Protein AF-A0A097KQV3-F1 (afdb_monomer_lite)

Organism: NCBI:txid381761

Secondary structure (DSSP, 8-state):
-HHHHHHHHHT--S-----THHHHHHHHHHHHS-TTS-HHHHHHHHHHHHHHHHHHHHHHHHHHHHHHHHHHHHHHH-GGGHHHHHHHHHHHHHHHHHHHHHHHHHHHHHHHS-GGG-

Foldseek 3Di:
DVVVVVVVVVVVPDDPDPDVVVVVVVVVVLLVVLPLFDVVLSVVLLVQLVVLLVVLVPVLVVVLVVLVVVLVVVCVVPVVCNVVSVVVSVVVSVVSVVSSVVSNVSSVCSSPVNPNRD

Radius of gyration: 19.54 Å; chains: 1; bounding box: 44×30×50 Å

pLDDT: mean 73.98, std 19.69, range [31.72, 95.69]

InterPro domains:
  IPR000454 ATP synthase, F0 complex, subunit C [MF_01396] (46-111)
  IPR000454 ATP synthase, F0 complex, subunit C [PR00124] (48-67)
  IPR000454 ATP synthase, F0 complex, subunit C [PR00124] (69-84)
  IPR000454 ATP synthase, F0 complex, subunit C [PR00124] (86-111)
  IPR000454 ATP synthase, F0 complex, subunit C [PTHR10031] (33-115)
  IPR002379 V-ATPase proteolipid subunit C-like domain [PF00137] (47-109)
  IPR005953 ATP synthase, F0 complex, subunit C, bacterial/chloroplast [TIGR01260] (56-113)
  IPR020537 ATP synthase, F0 complex, subunit C, DCCD-binding site [PS00605] (76-97)
  IPR035921 F/V-ATP synthase subunit C superfamily [SSF81333] (39-115)
  IPR038662 F1F0 ATP synthase subunit C superfamily [G3DSA:1.20.20.10] (33-117)

Structure (mmCIF, N/CA/C/O backbone):
data_AF-A0A097KQV3-F1
#
_entry.id   AF-A0A097KQV3-F1
#
loop_
_atom_site.group_PDB
_atom_site.id
_atom_site.type_symbol
_atom_site.label_atom_id
_atom_site.label_alt_id
_atom_site.label_comp_id
_atom_site.label_asym_id
_atom_site.label_entity_id
_atom_site.label_seq_id
_atom_site.pdbx_PDB_ins_code
_atom_site.Cartn_x
_atom_site.Cartn_y
_atom_site.Cartn_z
_atom_site.occupancy
_atom_site.B_iso_or_equiv
_atom_site.auth_seq_id
_atom_site.auth_comp_id
_atom_site.auth_asym_id
_atom_site.auth_atom_id
_atom_site.pdbx_PDB_model_num
ATOM 1 N N . MET A 1 1 ? 6.534 -21.161 -16.768 1.00 41.03 1 MET A N 1
ATOM 2 C CA . MET A 1 1 ? 5.916 -20.383 -15.670 1.00 41.03 1 MET A CA 1
ATOM 3 C C . MET A 1 1 ? 6.221 -21.004 -14.304 1.00 41.03 1 MET A C 1
ATOM 5 O O . MET A 1 1 ? 7.017 -20.426 -13.586 1.00 41.03 1 MET A O 1
ATOM 9 N N . ILE A 1 2 ? 5.726 -22.211 -13.983 1.00 34.88 2 ILE A N 1
ATOM 10 C CA . ILE A 1 2 ? 6.017 -22.909 -12.703 1.00 34.88 2 ILE A CA 1
ATOM 11 C C . ILE A 1 2 ? 7.470 -23.429 -12.618 1.00 34.88 2 ILE A C 1
ATOM 13 O O . ILE A 1 2 ? 8.080 -23.404 -11.554 1.00 34.88 2 ILE A O 1
ATOM 17 N N . ALA A 1 3 ? 8.055 -23.857 -13.741 1.00 31.72 3 ALA A N 1
ATOM 18 C CA . ALA A 1 3 ? 9.407 -24.428 -13.771 1.00 31.72 3 ALA A CA 1
ATOM 19 C C . ALA A 1 3 ? 10.526 -23.416 -13.451 1.00 31.72 3 ALA A C 1
ATOM 21 O O . ALA A 1 3 ? 11.501 -23.783 -12.802 1.00 31.72 3 ALA A O 1
ATOM 22 N N . GLU A 1 4 ? 10.370 -22.151 -13.851 1.00 49.56 4 GLU A N 1
ATOM 23 C CA . GLU A 1 4 ? 11.375 -21.109 -13.589 1.00 49.56 4 GLU A CA 1
ATOM 24 C C . GLU A 1 4 ? 11.244 -20.558 -12.163 1.00 49.56 4 GLU A C 1
ATOM 26 O O . GLU A 1 4 ? 12.240 -20.398 -11.467 1.00 49.56 4 GLU A O 1
ATOM 31 N N . PHE A 1 5 ? 10.007 -20.441 -11.667 1.00 41.41 5 PHE A N 1
ATOM 32 C CA . PHE A 1 5 ? 9.715 -20.143 -10.262 1.00 41.41 5 PHE A CA 1
ATOM 33 C C . PHE A 1 5 ? 10.290 -21.212 -9.312 1.00 41.41 5 PHE A C 1
ATOM 35 O O . PHE A 1 5 ? 10.809 -20.900 -8.241 1.00 41.41 5 PHE A O 1
ATOM 42 N N . ARG A 1 6 ? 10.280 -22.488 -9.732 1.00 40.53 6 ARG A N 1
ATOM 43 C CA . ARG A 1 6 ? 10.885 -23.599 -8.981 1.00 40.53 6 ARG A CA 1
ATOM 44 C C . ARG A 1 6 ? 12.410 -23.497 -8.889 1.00 40.53 6 ARG A C 1
ATOM 46 O O . ARG A 1 6 ? 12.959 -23.855 -7.852 1.00 40.53 6 ARG A O 1
ATOM 53 N N . LYS A 1 7 ? 13.099 -23.011 -9.928 1.00 42.06 7 LYS A N 1
ATOM 54 C CA . LYS A 1 7 ? 14.564 -22.839 -9.893 1.00 42.06 7 LYS A CA 1
ATOM 55 C C . LYS A 1 7 ? 14.980 -21.745 -8.913 1.00 42.06 7 LYS A C 1
ATOM 57 O O . LYS A 1 7 ? 15.933 -21.941 -8.166 1.00 42.06 7 LYS A O 1
ATOM 62 N N . THR A 1 8 ? 14.216 -20.655 -8.846 1.00 45.59 8 THR A N 1
ATOM 63 C CA . THR A 1 8 ? 14.428 -19.591 -7.856 1.00 45.59 8 THR A CA 1
ATOM 64 C C . THR A 1 8 ? 14.199 -20.097 -6.430 1.00 45.59 8 THR A C 1
ATOM 66 O O . THR A 1 8 ? 14.994 -19.795 -5.551 1.00 45.59 8 THR A O 1
ATOM 69 N N . LEU A 1 9 ? 13.179 -20.930 -6.196 1.00 47.25 9 LEU A N 1
ATOM 70 C CA . LEU A 1 9 ? 12.916 -21.504 -4.870 1.00 47.25 9 LEU A CA 1
ATOM 71 C C . LEU A 1 9 ? 13.947 -22.566 -4.447 1.00 47.25 9 LEU A C 1
ATOM 73 O O . LEU A 1 9 ? 14.322 -22.607 -3.281 1.00 47.25 9 LEU A O 1
ATOM 77 N N . CYS A 1 10 ? 14.448 -23.397 -5.372 1.00 41.50 10 CYS A N 1
ATOM 78 C CA . CYS A 1 10 ? 15.459 -24.420 -5.061 1.00 41.50 10 CYS A CA 1
ATOM 79 C C . CYS A 1 10 ? 16.826 -23.839 -4.662 1.00 41.50 10 CYS A C 1
ATOM 81 O O . CYS A 1 10 ? 17.557 -24.504 -3.935 1.00 41.50 10 CYS A O 1
ATOM 83 N N . SER A 1 11 ? 17.170 -22.623 -5.101 1.00 44.19 11 SER A N 1
ATOM 84 C CA . SER A 1 11 ? 18.405 -21.944 -4.675 1.00 44.19 11 SER A CA 1
ATOM 85 C C . SER A 1 11 ? 18.278 -21.250 -3.310 1.00 44.19 11 SER A C 1
ATOM 87 O O . SER A 1 11 ? 19.290 -20.859 -2.738 1.00 44.19 11 SER A O 1
ATOM 89 N N . VAL A 1 12 ? 17.058 -21.089 -2.783 1.00 50.38 12 VAL A N 1
ATOM 90 C CA . VAL A 1 12 ? 16.742 -20.407 -1.508 1.00 50.38 12 VAL A CA 1
ATOM 91 C C . VAL A 1 12 ? 16.521 -21.453 -0.403 1.00 50.38 12 VAL A C 1
ATOM 93 O O . VAL A 1 12 ? 15.663 -21.336 0.465 1.00 50.38 12 VAL A O 1
ATOM 96 N N . GLY A 1 13 ? 17.281 -22.545 -0.477 1.00 42.97 13 GLY A N 1
ATOM 97 C CA . GLY A 1 13 ? 17.126 -23.727 0.361 1.00 42.97 13 GLY A CA 1
ATOM 98 C C . GLY A 1 13 ? 17.750 -23.653 1.753 1.00 42.97 13 GLY A C 1
ATOM 99 O O . GLY A 1 13 ? 17.827 -24.702 2.378 1.00 42.97 13 GLY A O 1
ATOM 100 N N . GLU A 1 14 ? 18.181 -22.492 2.266 1.00 47.00 14 GLU A N 1
ATOM 101 C CA . GLU A 1 14 ? 18.814 -22.418 3.593 1.00 47.00 14 GLU A CA 1
ATOM 102 C C . GLU A 1 14 ? 18.502 -21.128 4.388 1.00 47.00 14 GLU A C 1
ATOM 104 O O . GLU A 1 14 ? 18.846 -20.012 4.010 1.00 47.00 14 GLU A O 1
ATOM 109 N N . THR A 1 15 ? 17.923 -21.358 5.575 1.00 36.97 15 THR A N 1
ATOM 110 C CA . THR A 1 15 ? 17.711 -20.495 6.761 1.00 36.97 15 THR A CA 1
ATOM 111 C C . THR A 1 15 ? 16.467 -19.577 6.835 1.00 36.97 15 THR A C 1
ATOM 113 O O . THR A 1 15 ? 16.284 -18.671 6.024 1.00 36.97 15 THR A O 1
ATOM 116 N N . PRO A 1 16 ? 15.620 -19.738 7.880 1.00 44.44 16 PRO A N 1
ATOM 117 C CA . PRO A 1 16 ? 14.465 -18.890 8.141 1.00 44.44 16 PRO A CA 1
ATOM 118 C C . PRO A 1 16 ? 14.898 -17.670 8.964 1.00 44.44 16 PRO A C 1
ATOM 120 O O . PRO A 1 16 ? 14.632 -17.582 10.160 1.00 44.44 16 PRO A O 1
ATOM 123 N N . HIS A 1 17 ? 15.588 -16.718 8.342 1.00 44.38 17 HIS A N 1
ATOM 124 C CA . HIS A 1 17 ? 15.733 -15.387 8.926 1.00 44.38 17 HIS A CA 1
ATOM 125 C C . HIS A 1 17 ? 15.425 -14.343 7.851 1.00 44.38 17 HIS A C 1
ATOM 127 O O . HIS A 1 17 ? 16.234 -14.013 6.990 1.00 44.38 17 HIS A O 1
ATOM 133 N N . TRP A 1 18 ? 14.187 -13.854 7.872 1.00 43.34 18 TRP A N 1
ATOM 134 C CA . TRP A 1 18 ? 13.717 -12.749 7.041 1.00 43.34 18 TRP A CA 1
ATOM 135 C C . TRP A 1 18 ? 14.365 -11.439 7.514 1.00 43.34 18 TRP A C 1
ATOM 137 O O . TRP A 1 18 ? 13.722 -10.585 8.116 1.00 43.34 18 TRP A O 1
ATOM 147 N N . SER A 1 19 ? 15.669 -11.288 7.286 1.00 43.47 19 SER A N 1
ATOM 148 C CA . SER A 1 19 ? 16.325 -9.990 7.384 1.00 43.47 19 SER A CA 1
ATOM 149 C C . SER A 1 19 ? 16.242 -9.314 6.022 1.00 43.47 19 SER A C 1
ATOM 151 O O . SER A 1 19 ? 16.610 -9.904 5.001 1.00 43.47 19 SER A O 1
ATOM 153 N N . SER A 1 20 ? 15.783 -8.062 6.004 1.00 54.78 20 SER A N 1
ATOM 154 C CA . SER A 1 20 ? 15.612 -7.179 4.839 1.00 54.78 20 SER A CA 1
ATOM 155 C C . SER A 1 20 ? 16.819 -7.118 3.880 1.00 54.78 20 SER A C 1
ATOM 157 O O . SER A 1 20 ? 16.703 -6.644 2.754 1.00 54.78 20 SER A O 1
ATOM 159 N N . THR A 1 21 ? 17.975 -7.645 4.285 1.00 52.69 21 THR A N 1
ATOM 160 C CA . THR A 1 21 ? 19.196 -7.823 3.491 1.00 52.69 21 THR A CA 1
ATOM 161 C C . THR A 1 21 ? 19.052 -8.823 2.327 1.00 52.69 21 THR A C 1
ATOM 163 O O . THR A 1 21 ? 19.715 -8.657 1.303 1.00 52.69 21 THR A O 1
ATOM 166 N N . HIS A 1 22 ? 18.180 -9.837 2.426 1.00 48.59 22 HIS A N 1
ATOM 167 C CA . HIS A 1 22 ? 18.029 -10.859 1.370 1.00 48.59 22 HIS A CA 1
ATOM 168 C C . HIS A 1 22 ? 17.277 -10.340 0.132 1.00 48.59 22 HIS A C 1
ATOM 170 O O . HIS A 1 22 ? 17.610 -10.714 -0.992 1.00 48.59 22 HIS A O 1
ATOM 176 N N . PHE A 1 23 ? 16.342 -9.399 0.310 1.00 53.88 23 PHE A N 1
ATOM 177 C CA . PHE A 1 23 ? 15.667 -8.714 -0.802 1.00 53.88 23 PHE A CA 1
ATOM 178 C C . PHE A 1 23 ? 16.635 -7.871 -1.634 1.00 53.88 23 PHE A C 1
ATOM 180 O O . PHE A 1 23 ? 16.538 -7.842 -2.859 1.00 53.88 23 PHE A O 1
ATOM 187 N N . ILE A 1 24 ? 17.604 -7.230 -0.977 1.00 54.94 24 ILE A N 1
ATOM 188 C CA . ILE A 1 24 ? 18.619 -6.413 -1.648 1.00 54.94 24 ILE A CA 1
ATOM 189 C C . ILE A 1 24 ? 19.605 -7.308 -2.414 1.00 54.94 24 ILE A C 1
ATOM 191 O O . ILE A 1 24 ? 19.934 -7.001 -3.555 1.00 54.94 24 ILE A O 1
ATOM 195 N N . SER A 1 25 ? 20.017 -8.452 -1.851 1.00 47.28 25 SER A N 1
ATOM 196 C CA . SER A 1 25 ? 20.874 -9.421 -2.560 1.00 47.28 25 SER A CA 1
ATOM 197 C C . SER A 1 25 ? 20.196 -10.044 -3.784 1.00 47.28 25 SER A C 1
ATOM 199 O O . SER A 1 25 ? 20.830 -10.168 -4.828 1.00 47.28 25 SER A O 1
ATOM 201 N N . ILE A 1 26 ? 18.901 -10.372 -3.706 1.00 58.25 26 ILE A N 1
ATOM 202 C CA . ILE A 1 26 ? 18.128 -10.843 -4.866 1.00 58.25 26 ILE A CA 1
ATOM 203 C C . ILE A 1 26 ? 17.998 -9.749 -5.935 1.00 58.25 26 ILE A C 1
ATOM 205 O O . ILE A 1 26 ? 18.159 -10.037 -7.117 1.00 58.25 26 ILE A O 1
ATOM 209 N N . LEU A 1 27 ? 17.799 -8.486 -5.544 1.00 59.56 27 LEU A N 1
ATOM 210 C CA . LEU A 1 27 ? 17.761 -7.356 -6.476 1.00 59.56 27 LEU A CA 1
ATOM 211 C C . LEU A 1 27 ? 19.120 -7.135 -7.174 1.00 59.56 27 LEU A C 1
ATOM 213 O O . LEU A 1 27 ? 19.167 -6.900 -8.381 1.00 59.56 27 LEU A O 1
ATOM 217 N N . VAL A 1 28 ? 20.231 -7.274 -6.445 1.00 54.75 28 VAL A N 1
ATOM 218 C CA . VAL A 1 28 ? 21.601 -7.144 -6.978 1.00 54.75 28 VAL A CA 1
ATOM 219 C C . VAL A 1 28 ? 21.975 -8.316 -7.897 1.00 54.75 28 VAL A C 1
ATOM 221 O O . VAL A 1 28 ? 22.547 -8.100 -8.969 1.00 54.75 28 VAL A O 1
ATOM 224 N N . LEU A 1 29 ? 21.597 -9.549 -7.549 1.00 54.69 29 LEU A N 1
ATOM 225 C CA . LEU A 1 29 ? 21.838 -10.725 -8.394 1.00 54.69 29 LEU A CA 1
ATOM 226 C C . LEU A 1 29 ? 20.993 -10.694 -9.679 1.00 54.69 29 LEU A C 1
ATOM 228 O O . LEU A 1 29 ? 21.5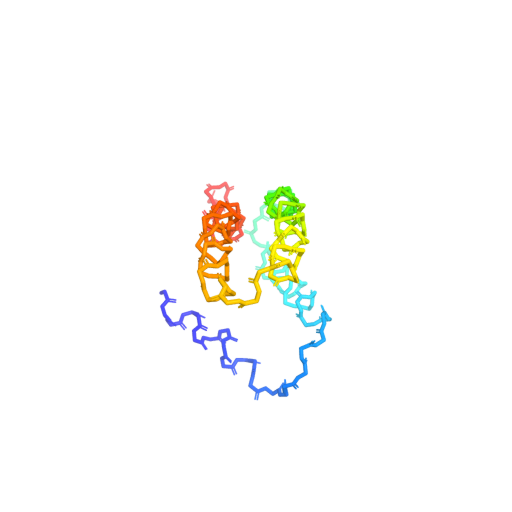22 -10.973 -10.753 1.00 54.69 29 LEU A O 1
ATOM 232 N N . LEU A 1 30 ? 19.742 -10.220 -9.619 1.00 55.28 30 LEU A N 1
ATOM 233 C CA . LEU A 1 30 ? 18.900 -9.992 -10.807 1.00 55.28 30 LEU A CA 1
ATOM 234 C C . LEU A 1 30 ? 19.429 -8.872 -11.723 1.00 55.28 30 LEU A C 1
ATOM 236 O O . LEU A 1 30 ? 19.134 -8.856 -12.918 1.00 55.28 30 LEU A O 1
ATOM 240 N N . THR A 1 31 ? 20.238 -7.950 -11.191 1.00 55.34 31 THR A N 1
ATOM 241 C CA . THR A 1 31 ? 20.904 -6.905 -11.989 1.00 55.34 31 THR A CA 1
ATOM 242 C C . THR A 1 31 ? 22.094 -7.470 -12.781 1.00 55.34 31 THR A C 1
ATOM 244 O O . THR A 1 31 ? 22.436 -6.947 -13.840 1.00 55.34 31 THR A O 1
ATOM 247 N N . SER A 1 32 ? 22.693 -8.573 -12.318 1.00 43.22 32 SER A N 1
ATOM 248 C CA . SER A 1 32 ? 23.906 -9.160 -12.908 1.00 43.22 32 SER A CA 1
ATOM 249 C C . SER A 1 32 ? 23.627 -10.083 -14.105 1.00 43.22 32 SER A C 1
ATOM 251 O O . SER A 1 32 ? 24.484 -10.239 -14.970 1.00 43.22 32 SER A O 1
ATOM 253 N N . GLU A 1 33 ? 22.421 -10.649 -14.220 1.00 50.41 33 GLU A N 1
ATOM 254 C CA . GLU A 1 33 ? 22.029 -11.504 -15.358 1.00 50.41 33 GLU A CA 1
ATOM 255 C C . GLU A 1 33 ? 21.545 -1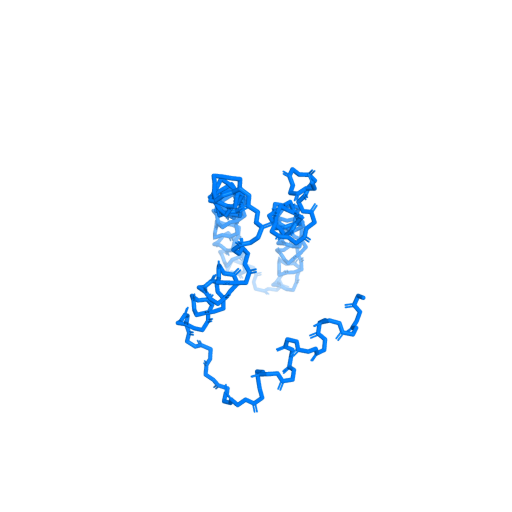0.701 -16.584 1.00 50.41 33 GLU A C 1
ATOM 257 O O . GLU A 1 33 ? 21.527 -11.201 -17.709 1.00 50.41 33 GLU A O 1
ATOM 262 N N . LYS A 1 34 ? 21.200 -9.416 -16.406 1.00 49.72 34 LYS A N 1
ATOM 263 C CA . LYS A 1 34 ? 20.627 -8.550 -17.455 1.00 49.72 34 LYS A CA 1
ATOM 264 C C . LYS A 1 34 ? 21.673 -7.754 -18.250 1.00 49.72 34 LYS A C 1
ATOM 266 O O . LYS A 1 34 ? 21.368 -6.710 -18.820 1.00 49.72 34 LYS A O 1
ATOM 271 N N . LEU A 1 35 ? 22.898 -8.277 -18.339 1.00 46.53 35 LEU A N 1
ATOM 272 C CA . LEU A 1 35 ? 24.037 -7.702 -19.075 1.00 46.53 35 LEU A CA 1
ATOM 273 C C . LEU A 1 35 ? 23.979 -7.902 -20.608 1.00 46.53 35 LEU A C 1
ATOM 275 O O . LEU A 1 35 ? 24.943 -7.604 -21.308 1.00 46.53 35 LEU A O 1
ATOM 279 N N . ARG A 1 36 ? 22.847 -8.369 -21.156 1.00 51.47 36 ARG A N 1
ATOM 280 C CA . ARG A 1 36 ? 22.629 -8.575 -22.605 1.00 51.47 36 ARG A CA 1
ATOM 281 C C . ARG A 1 36 ? 21.500 -7.715 -23.195 1.00 51.47 36 ARG A C 1
ATOM 283 O O . ARG A 1 36 ? 20.896 -8.086 -24.197 1.00 51.47 36 ARG A O 1
ATOM 290 N N . MET A 1 37 ? 21.181 -6.600 -22.548 1.00 53.62 37 MET A N 1
ATOM 291 C CA . MET A 1 37 ? 20.300 -5.544 -23.056 1.00 53.62 37 MET A CA 1
ATOM 292 C C . MET A 1 37 ? 21.073 -4.230 -23.048 1.00 53.62 37 MET A C 1
ATOM 294 O O . MET A 1 37 ? 22.009 -4.080 -22.263 1.00 53.62 37 MET A O 1
ATOM 298 N N . ASN A 1 38 ? 20.664 -3.261 -23.874 1.00 66.00 38 ASN A N 1
ATOM 299 C CA . ASN A 1 38 ? 21.194 -1.900 -23.792 1.00 66.00 38 ASN A CA 1
ATOM 300 C C . ASN A 1 38 ? 21.170 -1.439 -22.319 1.00 66.00 38 ASN A C 1
ATOM 302 O O . ASN A 1 38 ? 20.081 -1.382 -21.734 1.00 66.00 38 ASN A O 1
ATOM 306 N N . PRO A 1 39 ? 22.327 -1.124 -21.700 1.00 69.44 39 PRO A N 1
ATOM 307 C CA . PRO A 1 39 ? 22.421 -0.893 -20.254 1.00 69.44 39 PRO A CA 1
ATOM 308 C C . PRO A 1 39 ? 21.521 0.261 -19.799 1.00 69.44 39 PRO A C 1
ATOM 310 O O . PRO A 1 39 ? 21.010 0.260 -18.681 1.00 69.44 39 PRO A O 1
ATOM 313 N N . LEU A 1 40 ? 21.245 1.198 -20.710 1.00 75.25 40 LEU A N 1
ATOM 314 C CA . LEU A 1 40 ? 20.323 2.307 -20.507 1.00 75.25 40 LEU A CA 1
ATOM 315 C C . LEU A 1 40 ? 18.869 1.846 -20.291 1.00 75.25 40 LEU A C 1
ATOM 317 O O . LEU A 1 40 ? 18.192 2.348 -19.398 1.00 75.25 40 LEU A O 1
ATOM 321 N N . VAL A 1 41 ? 18.397 0.857 -21.059 1.00 76.44 41 VAL A N 1
ATOM 322 C CA . VAL A 1 41 ? 17.030 0.314 -20.945 1.00 76.44 41 VAL A CA 1
ATOM 323 C C . VAL A 1 41 ? 16.889 -0.512 -19.670 1.00 76.44 41 VAL A C 1
ATOM 325 O O . VAL A 1 41 ? 15.872 -0.415 -18.981 1.00 76.44 41 VAL A O 1
ATOM 328 N N . ALA A 1 42 ? 17.916 -1.291 -19.320 1.00 72.12 42 ALA A N 1
ATOM 329 C CA . ALA A 1 42 ? 17.936 -2.054 -18.076 1.00 72.12 42 ALA A CA 1
ATOM 330 C C . ALA A 1 42 ? 17.872 -1.124 -16.851 1.00 72.12 42 ALA A C 1
ATOM 332 O O . ALA A 1 42 ? 16.992 -1.296 -16.007 1.00 72.12 42 ALA A O 1
ATOM 333 N N . ALA A 1 43 ? 18.724 -0.093 -16.799 1.00 77.69 43 ALA A N 1
ATOM 334 C CA . ALA A 1 43 ? 18.730 0.889 -15.715 1.00 77.69 43 ALA A CA 1
ATOM 335 C C . ALA A 1 43 ? 17.398 1.653 -15.608 1.00 77.69 43 ALA A C 1
ATOM 337 O O . ALA A 1 43 ? 16.827 1.745 -14.521 1.00 77.69 43 ALA A O 1
ATOM 338 N N . ALA A 1 44 ? 16.855 2.134 -16.734 1.00 80.94 44 ALA A N 1
ATOM 339 C CA . ALA A 1 44 ? 15.574 2.841 -16.754 1.00 80.94 44 ALA A CA 1
ATOM 340 C C . ALA A 1 44 ? 14.412 1.964 -16.258 1.00 80.94 44 ALA A C 1
ATOM 342 O O . ALA A 1 44 ? 13.551 2.439 -15.522 1.00 80.94 44 ALA A O 1
ATOM 343 N N . SER A 1 45 ? 14.411 0.673 -16.604 1.00 77.12 45 SER A N 1
ATOM 344 C CA . SER A 1 45 ? 13.351 -0.263 -16.203 1.00 77.12 45 SER A CA 1
ATOM 345 C C . SER A 1 45 ? 13.381 -0.579 -14.709 1.00 77.12 45 SER A C 1
ATOM 347 O O . SER A 1 45 ? 12.325 -0.671 -14.089 1.00 77.12 45 SER A O 1
ATOM 349 N N . VAL A 1 46 ? 14.573 -0.711 -14.114 1.00 78.81 46 VAL A N 1
ATOM 350 C CA . VAL A 1 46 ? 14.727 -0.943 -12.666 1.00 78.81 46 VAL A CA 1
ATOM 351 C C . VAL A 1 46 ? 14.282 0.286 -11.871 1.00 78.81 46 VAL A C 1
ATOM 353 O O . VAL A 1 46 ? 13.541 0.150 -10.899 1.00 78.81 46 VAL A O 1
ATOM 356 N N . ILE A 1 47 ? 14.666 1.488 -12.314 1.00 82.25 47 ILE A N 1
ATOM 357 C CA . ILE A 1 47 ? 14.241 2.743 -11.678 1.00 82.25 47 ILE A CA 1
ATOM 358 C C . ILE A 1 47 ? 12.721 2.920 -11.801 1.00 82.25 47 ILE A C 1
ATOM 360 O O . ILE A 1 47 ? 12.056 3.211 -10.808 1.00 82.25 47 ILE A O 1
ATOM 364 N N . ALA A 1 48 ? 12.153 2.689 -12.990 1.00 84.38 48 ALA A N 1
ATOM 365 C CA . ALA A 1 48 ? 10.711 2.773 -13.214 1.00 84.38 48 ALA A CA 1
ATOM 366 C C . ALA A 1 48 ? 9.930 1.755 -12.366 1.00 84.38 48 ALA A C 1
ATOM 368 O O . ALA A 1 48 ? 8.909 2.111 -11.782 1.00 84.38 48 ALA A O 1
ATOM 369 N N . ALA A 1 49 ? 10.422 0.518 -12.240 1.00 80.62 49 ALA A N 1
ATOM 370 C CA . ALA A 1 49 ? 9.813 -0.503 -11.391 1.00 80.62 49 ALA A CA 1
ATOM 371 C C . ALA A 1 49 ? 9.846 -0.109 -9.903 1.00 80.62 49 ALA A C 1
ATOM 373 O O . ALA A 1 49 ? 8.829 -0.217 -9.220 1.00 80.62 49 ALA A O 1
ATOM 374 N N . GLY A 1 50 ? 10.978 0.405 -9.408 1.00 81.69 50 GLY A N 1
ATOM 375 C CA . GLY A 1 50 ? 11.099 0.879 -8.026 1.00 81.69 50 GLY A CA 1
ATOM 376 C C . GLY A 1 50 ? 10.159 2.046 -7.714 1.00 81.69 50 GLY A C 1
ATOM 377 O O . GLY A 1 50 ? 9.486 2.041 -6.684 1.00 81.69 50 GLY A O 1
ATOM 378 N N . LEU A 1 51 ? 10.052 3.013 -8.630 1.00 85.50 51 LEU A N 1
ATOM 379 C CA . LEU A 1 51 ? 9.124 4.139 -8.495 1.00 85.50 51 LEU A CA 1
ATOM 380 C C . LEU A 1 51 ? 7.660 3.692 -8.557 1.00 85.50 51 LEU A C 1
ATOM 382 O O . LEU A 1 51 ? 6.853 4.171 -7.764 1.00 85.50 51 LEU A O 1
ATOM 386 N N . ALA A 1 52 ? 7.316 2.760 -9.449 1.00 86.06 52 ALA A N 1
ATOM 387 C CA . ALA A 1 52 ? 5.956 2.242 -9.566 1.00 86.06 52 ALA A CA 1
ATOM 388 C C . ALA A 1 52 ? 5.484 1.576 -8.264 1.00 86.06 52 ALA A C 1
ATOM 390 O O . ALA A 1 52 ? 4.395 1.886 -7.785 1.00 86.06 52 ALA A O 1
ATOM 391 N N . VAL A 1 53 ? 6.313 0.720 -7.650 1.00 84.88 53 VAL A N 1
ATOM 392 C CA . VAL A 1 53 ? 5.979 0.084 -6.362 1.00 84.88 53 VAL A CA 1
ATOM 393 C C . VAL A 1 53 ? 5.954 1.107 -5.230 1.00 84.88 53 VAL A C 1
ATOM 395 O O . VAL A 1 53 ? 5.011 1.124 -4.441 1.00 84.88 53 VAL A O 1
ATOM 398 N N . GLY A 1 54 ? 6.966 1.978 -5.159 1.00 84.75 54 GLY A N 1
ATOM 399 C CA . GLY A 1 54 ? 7.079 2.978 -4.099 1.00 84.75 54 GLY A CA 1
ATOM 400 C C . GLY A 1 54 ? 5.877 3.918 -4.059 1.00 84.75 54 GLY A C 1
ATOM 401 O O . GLY A 1 54 ? 5.298 4.125 -2.998 1.00 84.75 54 GLY A O 1
ATOM 402 N N . LEU A 1 55 ? 5.447 4.429 -5.214 1.00 88.12 55 LEU A N 1
ATOM 403 C CA . LEU A 1 55 ? 4.282 5.310 -5.302 1.00 88.12 55 LEU A CA 1
ATOM 404 C C . LEU A 1 55 ? 2.964 4.561 -5.069 1.00 88.12 55 LEU A C 1
ATOM 406 O O . LEU A 1 55 ? 2.070 5.101 -4.419 1.00 88.12 55 LEU A O 1
ATOM 410 N N . ALA A 1 56 ? 2.851 3.316 -5.542 1.00 86.62 56 ALA A N 1
ATOM 411 C CA . ALA A 1 56 ? 1.656 2.501 -5.331 1.00 86.62 56 ALA A CA 1
ATOM 412 C C . ALA A 1 56 ? 1.425 2.148 -3.851 1.00 86.62 56 ALA A C 1
ATOM 414 O O . ALA A 1 56 ? 0.277 2.031 -3.435 1.00 86.62 56 ALA A O 1
ATOM 415 N N . ALA A 1 57 ? 2.486 2.015 -3.048 1.00 88.06 57 ALA A N 1
ATOM 416 C CA . ALA A 1 57 ? 2.390 1.648 -1.634 1.00 88.06 57 ALA A CA 1
ATOM 417 C C . ALA A 1 57 ? 2.023 2.816 -0.694 1.00 88.06 57 ALA A C 1
ATOM 419 O O . ALA A 1 57 ? 1.517 2.580 0.404 1.00 88.06 57 ALA A O 1
ATOM 420 N N . ILE A 1 58 ? 2.240 4.075 -1.099 1.00 90.44 58 ILE A N 1
ATOM 421 C CA . ILE A 1 58 ? 2.017 5.245 -0.225 1.00 90.44 58 ILE A CA 1
ATOM 422 C C . ILE A 1 58 ? 0.536 5.415 0.138 1.00 90.44 58 ILE A C 1
ATOM 424 O O . ILE A 1 58 ? 0.207 5.625 1.306 1.00 90.44 58 ILE A O 1
ATOM 428 N N . GLY A 1 59 ? -0.362 5.329 -0.847 1.00 88.06 59 GLY A N 1
ATOM 429 C CA . GLY A 1 59 ? -1.802 5.514 -0.628 1.00 88.06 59 GLY A CA 1
ATOM 430 C C . GLY A 1 59 ? -2.392 4.492 0.357 1.00 88.06 59 GLY A C 1
ATOM 431 O O . GLY A 1 59 ? -2.962 4.897 1.372 1.00 88.06 59 GLY A O 1
ATOM 432 N N . PRO A 1 60 ? -2.215 3.183 0.103 1.00 89.06 60 PRO A N 1
ATOM 433 C CA . PRO A 1 60 ? -2.621 2.104 1.001 1.00 89.06 60 PRO A CA 1
ATOM 434 C C . PRO A 1 60 ? -1.990 2.231 2.389 1.00 89.06 60 PRO A C 1
ATOM 436 O O . PRO A 1 60 ? -2.715 2.164 3.376 1.00 89.06 60 PRO A O 1
ATOM 439 N N . GLY A 1 61 ? -0.687 2.525 2.484 1.00 89.12 61 GLY A N 1
ATOM 440 C CA . GLY A 1 61 ? -0.002 2.671 3.772 1.00 89.12 61 GLY A CA 1
ATOM 441 C C . GLY A 1 61 ? -0.588 3.782 4.652 1.00 89.12 61 GLY A C 1
ATOM 442 O O . GLY A 1 61 ? -0.826 3.576 5.843 1.00 89.12 61 GLY A O 1
ATOM 443 N N . MET A 1 62 ? -0.893 4.943 4.063 1.00 92.06 62 MET A N 1
ATOM 444 C CA . MET A 1 62 ? -1.543 6.047 4.782 1.00 92.06 62 MET A CA 1
ATOM 445 C C . MET A 1 62 ? -2.994 5.709 5.157 1.00 92.06 62 MET A C 1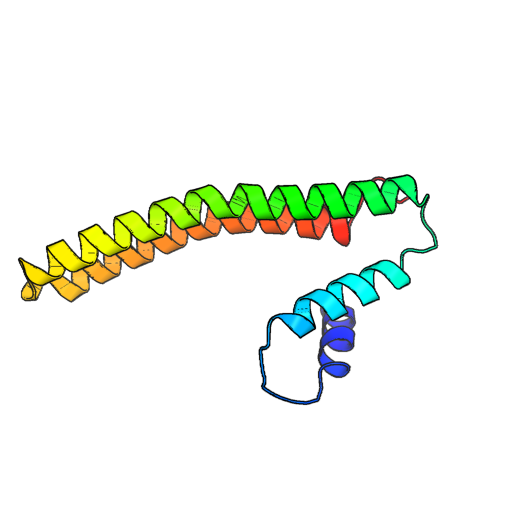
ATOM 447 O O . MET A 1 62 ? -3.412 5.932 6.293 1.00 92.06 62 MET A O 1
ATOM 451 N N . GLY A 1 63 ? -3.760 5.138 4.223 1.00 90.62 63 GLY A N 1
ATOM 452 C CA . GLY A 1 63 ? -5.168 4.796 4.438 1.00 90.62 63 GLY A CA 1
ATOM 453 C C . GLY A 1 63 ? -5.376 3.704 5.490 1.00 90.62 63 GLY A C 1
ATOM 454 O O . GLY A 1 63 ? -6.265 3.821 6.335 1.00 90.62 63 GLY A O 1
ATOM 455 N N . GLN A 1 64 ? -4.532 2.671 5.483 1.00 92.38 64 GLN A N 1
ATOM 456 C CA . GLN A 1 64 ? -4.608 1.552 6.423 1.00 92.38 64 GLN A CA 1
ATOM 457 C C . GLN A 1 64 ? -4.306 1.983 7.855 1.00 92.38 64 GLN A C 1
ATOM 459 O O . GLN A 1 64 ? -5.024 1.580 8.770 1.00 92.38 64 GLN A O 1
ATOM 464 N N . GLY A 1 65 ? -3.292 2.833 8.055 1.00 92.31 65 GLY A N 1
ATOM 465 C CA . GLY A 1 65 ? -2.937 3.340 9.381 1.00 92.31 65 GLY A CA 1
ATOM 466 C C . GLY A 1 65 ? -4.082 4.124 10.024 1.00 92.31 65 GLY A C 1
ATOM 467 O O . GLY A 1 65 ? -4.461 3.862 11.166 1.00 92.31 65 GLY A O 1
ATOM 468 N N . THR A 1 66 ? -4.694 5.038 9.268 1.00 94.88 66 THR A N 1
ATOM 469 C CA . THR A 1 66 ? -5.836 5.824 9.752 1.00 94.88 66 THR A CA 1
ATOM 470 C C . THR A 1 66 ? -7.076 4.957 9.988 1.00 94.88 66 THR A C 1
ATOM 472 O O . THR A 1 66 ? -7.716 5.071 11.034 1.00 94.88 66 THR A O 1
ATOM 475 N N . ALA A 1 67 ? -7.405 4.054 9.060 1.00 92.69 67 ALA A N 1
ATOM 476 C CA . ALA A 1 67 ? -8.553 3.161 9.203 1.00 92.69 67 ALA A CA 1
ATOM 477 C C . ALA A 1 67 ? -8.401 2.199 10.396 1.00 92.69 67 ALA A C 1
ATOM 479 O O . ALA A 1 67 ? -9.367 1.985 11.129 1.00 92.69 67 ALA A O 1
ATOM 480 N N . ALA A 1 68 ? -7.195 1.672 10.641 1.00 94.38 68 ALA A N 1
ATOM 481 C CA . ALA A 1 68 ? -6.903 0.867 11.825 1.00 94.38 68 ALA A CA 1
ATOM 482 C C . ALA A 1 68 ? -7.104 1.665 13.120 1.00 94.38 68 ALA A C 1
ATOM 484 O O . ALA A 1 68 ? -7.716 1.155 14.056 1.00 94.38 68 ALA A O 1
ATOM 485 N N . GLY A 1 69 ? -6.642 2.921 13.162 1.00 94.81 69 GLY A N 1
ATOM 486 C CA . GLY A 1 69 ? -6.829 3.805 14.316 1.00 94.81 69 GLY A CA 1
ATOM 487 C C . GLY A 1 69 ? -8.306 3.995 14.671 1.00 94.81 69 GLY A C 1
ATOM 488 O O . GLY A 1 69 ? -8.705 3.744 15.809 1.00 94.81 69 GLY A O 1
ATOM 489 N N . TYR A 1 70 ? -9.139 4.339 13.682 1.00 94.38 70 TYR A N 1
ATOM 490 C CA . TYR A 1 70 ? -10.584 4.483 13.889 1.00 94.38 70 TYR A CA 1
ATOM 491 C C . TYR A 1 70 ? -11.276 3.169 14.247 1.00 94.38 70 TYR A C 1
ATOM 493 O O . TYR A 1 70 ? -12.217 3.166 15.041 1.00 94.38 70 TYR A O 1
ATOM 501 N N . ALA A 1 71 ? -10.817 2.043 13.700 1.00 94.44 71 ALA A N 1
ATOM 502 C CA . ALA A 1 71 ? -11.359 0.740 14.056 1.00 94.44 71 ALA A CA 1
ATOM 503 C C . ALA A 1 71 ? -11.074 0.388 15.521 1.00 94.44 71 ALA A C 1
ATOM 505 O O . ALA A 1 71 ? -11.978 -0.067 16.217 1.00 94.44 71 ALA A O 1
ATOM 506 N N . VAL A 1 72 ? -9.856 0.636 16.013 1.00 95.00 72 VAL A N 1
ATOM 507 C CA . VAL A 1 72 ? -9.502 0.405 17.423 1.00 95.00 72 VAL A CA 1
ATOM 508 C C . VAL A 1 72 ? -10.314 1.312 18.346 1.00 95.00 72 VAL A C 1
ATOM 510 O O . VAL A 1 72 ? -10.846 0.835 19.346 1.00 95.00 72 VAL A O 1
ATOM 513 N N . GLU A 1 73 ? -10.479 2.590 17.997 1.00 95.69 73 GLU A N 1
ATOM 514 C CA . GLU A 1 73 ? -11.316 3.510 18.773 1.00 95.69 73 GLU A CA 1
ATOM 515 C C . GLU A 1 73 ? -12.793 3.075 18.783 1.00 95.69 73 GLU A C 1
ATOM 517 O O . GLU A 1 73 ? -13.445 3.093 19.829 1.00 95.69 73 GLU A O 1
ATOM 522 N N . GLY A 1 74 ? -13.315 2.618 17.642 1.00 94.06 74 GLY A N 1
ATOM 523 C CA . GLY A 1 74 ? -14.665 2.066 17.532 1.00 94.06 74 GLY A CA 1
ATOM 524 C C . GLY A 1 74 ? -14.865 0.817 18.394 1.00 94.06 74 GLY A C 1
ATOM 525 O O . GLY A 1 74 ? -15.866 0.716 19.101 1.00 94.06 74 GLY A O 1
ATOM 526 N N . ILE A 1 75 ? -13.888 -0.097 18.396 1.00 95.19 75 ILE A N 1
ATOM 527 C CA . ILE A 1 75 ? -13.895 -1.302 19.240 1.00 95.19 75 ILE A CA 1
ATOM 528 C C . ILE A 1 75 ? -13.844 -0.922 20.723 1.00 95.19 75 ILE A C 1
ATOM 530 O O . ILE A 1 75 ? -14.584 -1.490 21.521 1.00 95.19 75 ILE A O 1
ATOM 534 N N . ALA A 1 76 ? -13.024 0.062 21.100 1.00 94.56 76 ALA A N 1
ATOM 535 C CA . ALA A 1 76 ? -12.925 0.520 22.484 1.00 94.56 76 ALA A CA 1
ATOM 536 C C . ALA A 1 76 ? -14.247 1.112 23.007 1.00 94.56 76 ALA A C 1
ATOM 538 O O . ALA A 1 76 ? -14.572 0.947 24.181 1.00 94.56 76 ALA A O 1
ATOM 539 N N . ARG A 1 77 ? -15.025 1.779 22.142 1.00 95.62 77 ARG A N 1
ATOM 540 C CA . ARG A 1 77 ? -16.348 2.329 22.490 1.00 95.62 77 ARG A CA 1
ATOM 541 C C . ARG A 1 77 ? -17.449 1.267 22.513 1.00 95.62 77 ARG A C 1
ATOM 543 O O . ARG A 1 77 ? -18.383 1.390 23.298 1.00 95.62 77 ARG A O 1
ATOM 550 N N . GLN A 1 78 ? -17.368 0.267 21.637 1.00 94.38 78 GLN A N 1
ATOM 551 C CA . GLN A 1 78 ? -18.363 -0.801 21.503 1.00 94.38 78 GLN A CA 1
ATOM 552 C C . GLN A 1 78 ? -17.682 -2.165 21.287 1.00 94.38 78 GLN A C 1
ATOM 554 O O . GLN A 1 78 ? -17.591 -2.641 20.150 1.00 94.38 78 GLN A O 1
ATOM 559 N N . PRO A 1 79 ? -17.240 -2.835 22.369 1.00 92.12 79 PRO A N 1
ATOM 560 C CA . PRO A 1 79 ? -16.528 -4.113 22.269 1.00 92.12 79 PRO A CA 1
ATOM 561 C C . PRO A 1 79 ? -17.415 -5.243 21.725 1.00 92.12 79 PRO A C 1
ATOM 563 O O . PRO A 1 79 ? -16.945 -6.138 21.031 1.00 92.12 79 PRO A O 1
ATOM 566 N N . GLU A 1 80 ? -18.728 -5.176 21.945 1.00 93.69 80 GLU A N 1
ATOM 567 C CA . GLU A 1 80 ? -19.703 -6.147 21.421 1.00 93.69 80 GLU A CA 1
ATOM 568 C C . GLU A 1 80 ? -19.767 -6.159 19.882 1.00 93.69 80 GLU A C 1
ATOM 570 O O . GLU A 1 80 ? -20.129 -7.165 19.270 1.00 93.69 80 GLU A O 1
ATOM 575 N N . ALA A 1 81 ? -19.404 -5.044 19.239 1.00 93.25 81 ALA A N 1
ATOM 576 C CA . ALA A 1 81 ? -19.387 -4.900 17.786 1.00 93.25 81 ALA A CA 1
ATOM 577 C C . ALA A 1 81 ? -18.027 -5.254 17.157 1.00 93.25 81 ALA A C 1
ATOM 579 O O . ALA A 1 81 ? -17.876 -5.144 15.937 1.00 93.25 81 ALA A O 1
ATOM 580 N N . GLU A 1 82 ? -17.048 -5.712 17.946 1.00 92.81 82 GLU A N 1
ATOM 581 C CA . GLU A 1 82 ? -15.668 -5.940 17.508 1.00 92.81 82 GLU A CA 1
ATOM 582 C C . GLU A 1 82 ? -15.571 -6.805 16.247 1.00 92.81 82 GLU A C 1
ATOM 584 O O . GLU A 1 82 ? -14.889 -6.434 15.290 1.00 92.81 82 GLU A O 1
ATOM 589 N N . GLY A 1 83 ? -16.294 -7.928 16.207 1.00 92.88 83 GLY A N 1
ATOM 590 C CA . GLY A 1 83 ? -16.277 -8.834 15.057 1.00 92.88 83 GLY A CA 1
ATOM 591 C C . GLY A 1 83 ? -16.756 -8.169 13.762 1.00 92.88 83 GLY A C 1
ATOM 592 O O . GLY A 1 83 ? -16.178 -8.393 12.699 1.00 92.88 83 GLY A O 1
ATOM 593 N N . LYS A 1 84 ? -17.765 -7.291 13.845 1.00 94.12 84 LYS A N 1
ATOM 594 C CA . LYS A 1 84 ? -18.276 -6.539 12.686 1.00 94.12 84 LYS A CA 1
ATOM 595 C C . LYS A 1 84 ? -17.289 -5.459 12.242 1.00 94.12 84 LYS A C 1
ATOM 597 O O . LYS A 1 84 ? -17.050 -5.323 11.045 1.00 94.12 84 LYS A O 1
ATOM 602 N N . ILE A 1 85 ? -16.688 -4.734 13.191 1.00 94.50 85 ILE A N 1
ATOM 603 C CA . ILE A 1 85 ? -15.696 -3.685 12.906 1.00 94.50 85 ILE A CA 1
ATOM 604 C C . ILE A 1 8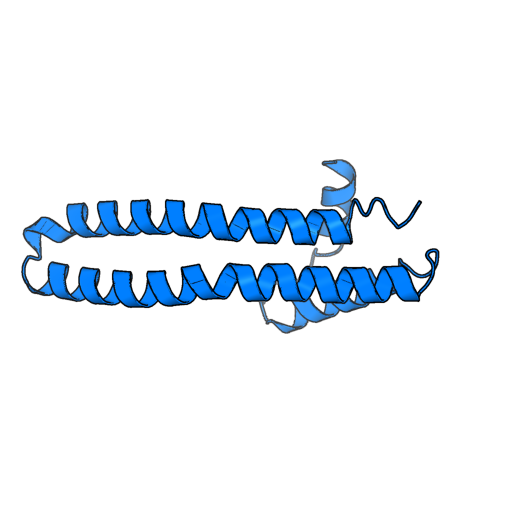5 ? -14.451 -4.294 12.253 1.00 94.50 85 ILE A C 1
ATOM 606 O O . ILE A 1 85 ? -14.010 -3.811 11.211 1.00 94.50 85 ILE A O 1
ATOM 610 N N . ARG A 1 86 ? -13.919 -5.394 12.803 1.00 93.81 86 ARG A N 1
ATOM 611 C CA . ARG A 1 86 ? -12.782 -6.120 12.215 1.00 93.81 86 ARG A CA 1
ATOM 612 C C . ARG A 1 86 ? -13.109 -6.665 10.826 1.00 93.81 86 ARG A C 1
ATOM 614 O O . ARG A 1 86 ? -12.283 -6.543 9.929 1.00 93.81 86 ARG A O 1
ATOM 621 N N . GLY A 1 87 ? -14.313 -7.204 10.622 1.00 95.31 87 GLY A N 1
ATOM 622 C CA . GLY A 1 87 ? -14.760 -7.668 9.307 1.00 95.31 87 GLY A CA 1
ATOM 623 C C . GLY A 1 87 ? -14.771 -6.553 8.255 1.00 95.31 87 GLY A C 1
ATOM 624 O O . GLY A 1 87 ? -14.202 -6.716 7.177 1.00 95.31 87 GLY A O 1
ATOM 625 N N . ALA A 1 88 ? -15.354 -5.397 8.583 1.00 94.31 88 ALA A N 1
ATOM 626 C CA . ALA A 1 88 ? -15.373 -4.235 7.692 1.00 94.31 88 ALA A CA 1
ATOM 627 C C . ALA A 1 88 ? -13.964 -3.663 7.437 1.00 94.31 88 ALA A C 1
ATOM 629 O O . ALA A 1 88 ? -13.644 -3.292 6.304 1.00 94.31 88 ALA A O 1
ATOM 630 N N . LEU A 1 89 ? -13.106 -3.634 8.463 1.00 94.50 89 LEU A N 1
ATOM 631 C CA . LEU A 1 89 ? -11.713 -3.197 8.350 1.00 94.50 89 LEU A CA 1
ATOM 632 C C . LEU A 1 89 ? -10.920 -4.093 7.391 1.00 94.50 89 LEU A C 1
ATOM 634 O O . LEU A 1 89 ? -10.282 -3.587 6.472 1.00 94.50 89 LEU A O 1
ATOM 638 N N . LEU A 1 90 ? -11.000 -5.415 7.560 1.00 94.38 90 LEU A N 1
ATOM 639 C CA . LEU A 1 90 ? -10.294 -6.375 6.707 1.00 94.38 90 LEU A CA 1
ATOM 640 C C . LEU A 1 90 ? -10.794 -6.335 5.260 1.00 94.38 90 LEU A C 1
ATOM 642 O O . LEU A 1 90 ? -9.986 -6.402 4.336 1.00 94.38 90 LEU A O 1
ATOM 646 N N . LEU A 1 91 ? -12.103 -6.169 5.051 1.00 94.44 91 LEU A N 1
ATOM 647 C CA . LEU A 1 91 ? -12.664 -5.984 3.713 1.00 94.44 91 LEU A CA 1
ATOM 648 C C . LEU A 1 91 ? -12.112 -4.711 3.050 1.00 94.44 91 LEU A C 1
ATOM 650 O O . LEU A 1 91 ? -11.714 -4.735 1.888 1.00 94.44 91 LEU A O 1
ATOM 654 N N . SER A 1 92 ? -12.032 -3.615 3.806 1.00 92.81 92 SER A N 1
ATOM 655 C CA . SER A 1 92 ? -11.473 -2.346 3.324 1.00 92.81 92 SER A CA 1
ATOM 656 C C . SER A 1 92 ? -9.983 -2.475 2.993 1.00 92.81 92 SER A C 1
ATOM 658 O O . SER A 1 92 ? -9.531 -1.972 1.965 1.00 92.81 92 SER A O 1
ATOM 660 N N . PHE A 1 93 ? -9.226 -3.205 3.817 1.00 92.06 93 PHE A N 1
ATOM 661 C CA . PHE A 1 93 ? -7.814 -3.496 3.566 1.00 92.06 93 PHE A CA 1
ATOM 662 C C . PHE A 1 93 ? -7.620 -4.343 2.313 1.00 92.06 93 PHE A C 1
ATOM 664 O O . PHE A 1 93 ? -6.746 -4.027 1.515 1.00 92.06 93 PHE A O 1
ATOM 671 N N . ALA A 1 94 ? -8.461 -5.354 2.084 1.00 91.81 94 ALA A N 1
ATOM 672 C CA . ALA A 1 94 ? -8.396 -6.168 0.873 1.00 91.81 94 ALA A CA 1
ATOM 673 C C . ALA A 1 94 ? -8.598 -5.328 -0.403 1.00 91.81 94 ALA A C 1
ATOM 675 O O . ALA A 1 94 ? -7.879 -5.512 -1.385 1.00 91.81 94 ALA A O 1
ATOM 676 N N . PHE A 1 95 ? -9.528 -4.366 -0.386 1.00 89.31 95 PHE A N 1
ATOM 677 C CA . PHE A 1 95 ? -9.717 -3.454 -1.517 1.00 89.31 95 PHE A CA 1
ATOM 678 C C . PHE A 1 95 ? -8.523 -2.513 -1.721 1.00 89.31 95 PHE A C 1
ATOM 680 O O . PHE A 1 95 ? -8.087 -2.342 -2.859 1.00 89.31 95 PHE A O 1
ATOM 687 N N . MET A 1 96 ? -7.955 -1.951 -0.650 1.00 89.75 96 MET A N 1
ATOM 688 C CA . MET A 1 96 ? -6.755 -1.107 -0.746 1.00 89.75 96 MET A CA 1
ATOM 689 C C . MET A 1 96 ? -5.552 -1.884 -1.296 1.00 89.75 96 MET A C 1
ATOM 691 O O . MET A 1 96 ? -4.894 -1.412 -2.219 1.00 89.75 96 MET A O 1
ATOM 695 N N . GLU A 1 97 ? -5.319 -3.102 -0.803 1.00 87.62 97 GLU A N 1
ATOM 696 C CA . GLU A 1 97 ? -4.226 -3.966 -1.261 1.00 87.62 97 GLU A CA 1
ATOM 697 C C . GLU A 1 97 ? -4.382 -4.387 -2.724 1.00 87.62 97 GLU A C 1
ATOM 699 O O . GLU A 1 97 ? -3.393 -4.482 -3.449 1.00 87.62 97 GLU A O 1
ATOM 704 N N . SER A 1 98 ? -5.614 -4.577 -3.210 1.00 88.31 98 SER A N 1
ATOM 705 C CA . SER A 1 98 ? -5.842 -4.897 -4.625 1.00 88.31 98 SER A CA 1
ATOM 706 C C . SER A 1 98 ? -5.317 -3.804 -5.568 1.00 88.31 98 SER A C 1
ATOM 708 O O . SER A 1 98 ? -4.788 -4.110 -6.638 1.00 88.31 98 SER A O 1
ATOM 710 N N . LEU A 1 99 ? -5.381 -2.536 -5.144 1.00 84.75 99 LEU A N 1
ATOM 711 C CA . LEU A 1 99 ? -4.835 -1.402 -5.890 1.00 84.75 99 LEU A CA 1
ATOM 712 C C . LEU A 1 99 ? -3.303 -1.366 -5.818 1.00 84.75 99 LEU A C 1
ATOM 714 O O . LEU A 1 99 ? -2.654 -1.122 -6.837 1.00 84.75 99 LEU A O 1
ATOM 718 N N . THR A 1 100 ? -2.717 -1.685 -4.658 1.00 87.00 100 THR A N 1
A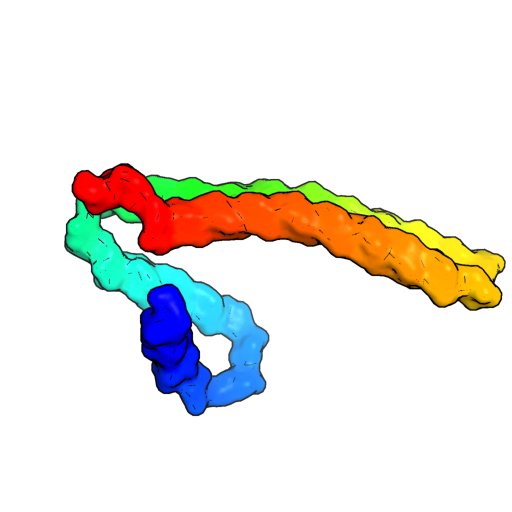TOM 719 C CA . THR A 1 100 ? -1.260 -1.848 -4.501 1.00 87.00 100 THR A CA 1
ATOM 720 C C . THR A 1 100 ? -0.717 -2.927 -5.434 1.00 87.00 100 THR A C 1
ATOM 722 O O . THR A 1 100 ? 0.308 -2.739 -6.095 1.00 87.00 100 THR A O 1
ATOM 725 N N . ILE A 1 101 ? -1.426 -4.057 -5.525 1.00 87.94 101 ILE A N 1
ATOM 726 C CA . ILE A 1 101 ? -1.033 -5.201 -6.350 1.00 87.94 101 ILE A CA 1
ATOM 727 C C . ILE A 1 101 ? -1.001 -4.820 -7.834 1.00 87.94 101 ILE A C 1
ATOM 729 O O . ILE A 1 101 ? -0.104 -5.277 -8.536 1.00 87.94 101 ILE A O 1
ATOM 733 N N . TYR A 1 102 ? -1.879 -3.938 -8.325 1.00 86.56 102 TYR A N 1
ATOM 734 C CA . TYR A 1 102 ? -1.774 -3.450 -9.707 1.00 86.56 102 TYR A CA 1
ATOM 735 C C . TYR A 1 102 ? -0.447 -2.723 -9.976 1.00 86.56 102 TYR A C 1
ATOM 737 O O . TYR A 1 102 ? 0.183 -2.966 -11.006 1.00 86.56 102 TYR A O 1
ATOM 745 N N . GLY A 1 103 ? 0.027 -1.894 -9.040 1.00 83.94 103 GLY A N 1
ATOM 746 C CA . GLY A 1 103 ? 1.344 -1.252 -9.140 1.00 83.94 103 GLY A CA 1
ATOM 747 C C . GLY A 1 103 ? 2.497 -2.261 -9.115 1.00 83.94 103 GLY A C 1
ATOM 748 O O . GLY A 1 103 ? 3.430 -2.170 -9.917 1.00 83.94 103 GLY A O 1
ATOM 749 N N . LEU A 1 104 ? 2.394 -3.281 -8.256 1.00 80.56 104 LEU A N 1
ATOM 750 C CA . LEU A 1 104 ? 3.350 -4.389 -8.206 1.00 80.56 104 LEU A CA 1
ATOM 751 C C . LEU A 1 104 ? 3.380 -5.184 -9.521 1.00 80.56 104 LEU A C 1
ATOM 753 O O . LEU A 1 104 ? 4.456 -5.521 -10.009 1.00 80.56 104 LEU A O 1
ATOM 757 N N . VAL A 1 105 ? 2.221 -5.451 -10.127 1.00 88.06 105 VAL A N 1
ATOM 758 C CA . VAL A 1 105 ? 2.114 -6.162 -11.410 1.00 88.06 105 VAL A CA 1
ATOM 759 C C . VAL A 1 105 ? 2.825 -5.394 -12.522 1.00 88.06 105 VAL A C 1
ATOM 761 O O . VAL A 1 105 ? 3.573 -6.002 -13.286 1.00 88.06 105 VAL A O 1
ATOM 764 N N . VAL A 1 106 ? 2.663 -4.068 -12.593 1.00 85.94 106 VAL A N 1
ATOM 765 C CA . VAL A 1 106 ? 3.375 -3.234 -13.579 1.00 85.94 106 VAL A CA 1
ATOM 766 C C . VAL A 1 106 ? 4.889 -3.306 -13.367 1.00 85.94 106 VAL A C 1
ATOM 768 O O . VAL A 1 106 ? 5.638 -3.494 -14.326 1.00 85.94 106 VAL A O 1
ATOM 771 N N . ALA A 1 107 ? 5.353 -3.217 -12.121 1.00 82.38 107 ALA A N 1
ATOM 772 C CA . ALA A 1 107 ? 6.774 -3.318 -11.805 1.00 82.38 107 ALA A CA 1
ATOM 773 C C . ALA A 1 107 ? 7.362 -4.692 -12.171 1.00 82.38 107 ALA A C 1
ATOM 775 O O . ALA A 1 107 ? 8.436 -4.770 -12.771 1.00 82.38 107 ALA A O 1
ATOM 776 N N . LEU A 1 108 ? 6.638 -5.776 -11.877 1.00 79.19 108 LEU A N 1
ATOM 777 C CA . LEU A 1 108 ? 7.029 -7.132 -12.261 1.00 79.19 108 LEU A CA 1
ATOM 778 C C . LEU A 1 108 ? 7.027 -7.315 -13.784 1.00 79.19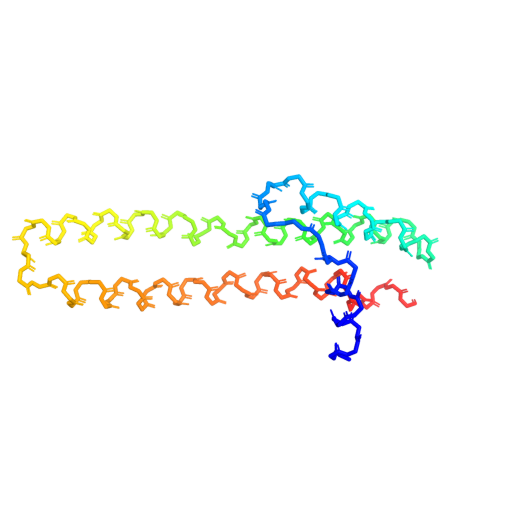 108 LEU A C 1
ATOM 780 O O . LEU A 1 108 ? 7.939 -7.946 -14.318 1.00 79.19 108 LEU A O 1
ATOM 784 N N . ALA A 1 109 ? 6.065 -6.727 -14.499 1.00 83.56 109 ALA A N 1
ATOM 785 C CA . ALA A 1 109 ? 6.038 -6.744 -15.958 1.00 83.56 109 ALA A CA 1
ATOM 786 C C . ALA A 1 109 ? 7.255 -6.016 -16.554 1.00 83.56 109 ALA A C 1
ATOM 788 O O . ALA A 1 109 ? 7.916 -6.558 -17.435 1.00 83.56 109 ALA A O 1
ATOM 789 N N . LEU A 1 110 ? 7.628 -4.844 -16.030 1.00 79.88 110 LEU A N 1
ATOM 790 C CA . LEU A 1 110 ? 8.833 -4.119 -16.460 1.00 79.88 110 LEU A CA 1
ATOM 791 C C . LEU A 1 110 ? 10.130 -4.878 -16.147 1.00 79.88 110 LEU A C 1
ATOM 793 O O . LEU A 1 110 ? 11.113 -4.773 -16.886 1.00 79.88 110 LEU A O 1
ATOM 797 N N . LEU A 1 111 ? 10.156 -5.656 -15.064 1.00 73.81 111 LEU A N 1
ATOM 798 C CA . LEU A 1 111 ? 11.346 -6.401 -14.671 1.00 73.81 111 LEU A CA 1
ATOM 799 C C . LEU A 1 111 ? 11.502 -7.722 -15.438 1.00 73.81 111 LEU A C 1
ATOM 801 O O . LEU A 1 111 ? 12.620 -8.046 -15.839 1.00 73.81 111 LEU A O 1
ATOM 805 N N . PHE A 1 112 ? 10.417 -8.456 -15.695 1.00 75.25 112 PHE A N 1
ATOM 806 C CA . PHE A 1 112 ? 10.469 -9.815 -16.256 1.00 75.25 112 PHE A CA 1
ATOM 807 C C . PHE A 1 112 ? 9.909 -9.952 -17.676 1.00 75.25 112 PHE A C 1
ATOM 809 O O . PHE A 1 112 ? 10.303 -10.867 -18.393 1.00 75.25 112 PHE A O 1
ATOM 816 N N . ALA A 1 113 ? 9.028 -9.051 -18.105 1.00 73.62 113 ALA A N 1
ATOM 817 C CA . ALA A 1 113 ? 8.335 -9.098 -19.394 1.00 73.62 113 ALA A CA 1
ATOM 818 C C . ALA A 1 113 ? 8.482 -7.772 -20.161 1.00 73.62 113 ALA A C 1
ATOM 820 O O . ALA A 1 113 ? 7.540 -7.296 -20.788 1.00 73.62 113 ALA A O 1
ATOM 821 N N . ASN A 1 114 ? 9.662 -7.151 -20.071 1.00 71.81 114 ASN A N 1
ATOM 822 C CA . ASN A 1 114 ? 9.906 -5.833 -20.643 1.00 71.81 114 ASN A CA 1
ATOM 823 C C . ASN A 1 114 ? 9.786 -5.855 -22.182 1.00 71.81 114 ASN A C 1
ATOM 825 O O . ASN A 1 114 ? 10.634 -6.469 -22.830 1.00 71.81 114 ASN A O 1
ATOM 829 N N . PRO A 1 115 ? 8.813 -5.150 -22.787 1.00 69.81 115 PRO A N 1
ATOM 830 C CA . PRO A 1 115 ? 8.673 -5.096 -24.241 1.00 69.81 115 PRO A CA 1
ATOM 831 C C . PRO A 1 115 ? 9.746 -4.230 -24.921 1.00 69.81 115 PRO A C 1
ATOM 833 O O . PRO A 1 115 ? 9.917 -4.317 -26.128 1.00 69.81 115 PRO A O 1
ATOM 836 N N . PHE A 1 116 ? 10.486 -3.406 -24.174 1.00 68.06 116 PHE A N 1
ATOM 837 C CA . PHE A 1 116 ? 11.552 -2.539 -24.700 1.00 68.06 116 PHE A CA 1
ATOM 838 C C . PHE A 1 116 ? 12.925 -3.228 -24.750 1.00 68.06 116 PHE A C 1
ATOM 840 O O . PHE A 1 116 ? 13.923 -2.618 -25.125 1.00 68.06 116 PHE A O 1
ATOM 847 N N . ALA A 1 117 ? 12.981 -4.484 -24.307 1.00 63.66 117 ALA A N 1
ATOM 848 C CA . ALA A 1 117 ? 14.186 -5.294 -24.193 1.00 63.66 117 ALA A CA 1
ATOM 849 C C . ALA A 1 117 ? 14.471 -6.195 -25.408 1.00 63.66 117 ALA A C 1
ATOM 851 O O . ALA A 1 117 ? 15.504 -6.867 -25.410 1.00 63.66 117 ALA A O 1
ATOM 852 N N . SER A 1 118 ? 13.541 -6.265 -26.366 1.00 53.41 118 SER A N 1
ATOM 853 C CA . SER A 1 118 ? 13.612 -7.109 -27.567 1.00 53.41 118 SER A CA 1
ATOM 854 C C . SER A 1 118 ? 14.563 -6.566 -28.621 1.00 53.41 118 SER A C 1
ATOM 856 O O . SER A 1 118 ? 14.464 -5.346 -28.890 1.00 53.41 118 SER A O 1
#

Sequence (118 aa):
MIAEFRKTLCSVGETPHWSSTHFISILVLLTSEKLRMNPLVAAASVIAAGLAVGLAAIGPGMGQGTAAGYAVEGIARQPEAEGKIRGALLLSFAFMESLTIYGLVVALALLFANPFAS